Protein AF-A0A0D0SES3-F1 (afdb_monomer_lite)

Secondary structure (DSSP, 8-state):
---GGGS-HHHHTTS-EEEEETTEEEEEEE-SSEEEEEEEESSS-TTTS-GGG-EEEEEESSHHHHHHHHHHHHHHIIIIIS---

Structure (mmCIF, N/CA/C/O backbone):
data_AF-A0A0D0SES3-F1
#
_entry.id   AF-A0A0D0SES3-F1
#
loop_
_atom_site.group_PDB
_atom_site.id
_atom_site.type_symbol
_atom_site.label_atom_id
_atom_site.label_alt_id
_atom_site.label_comp_id
_atom_site.label_asym_id
_atom_site.label_entity_id
_atom_site.label_seq_id
_atom_site.pdbx_PDB_ins_code
_atom_site.Cartn_x
_atom_site.Cartn_y
_atom_site.Cartn_z
_atom_site.occupancy
_atom_site.B_iso_or_equiv
_atom_site.auth_seq_id
_atom_site.auth_comp_id
_atom_site.auth_asym_id
_atom_site.auth_atom_id
_atom_site.pdbx_PDB_model_num
ATOM 1 N N . MET A 1 1 ? 11.842 9.302 1.524 1.00 91.00 1 MET A N 1
ATOM 2 C CA . MET A 1 1 ? 10.969 8.236 2.046 1.00 91.00 1 MET A CA 1
ATOM 3 C C . MET A 1 1 ? 9.528 8.679 1.877 1.00 91.00 1 MET A C 1
ATOM 5 O O . MET A 1 1 ? 9.288 9.883 1.846 1.00 91.00 1 MET A O 1
ATOM 9 N N . ILE A 1 2 ? 8.592 7.750 1.712 1.00 96.88 2 ILE A N 1
ATOM 10 C CA . ILE A 1 2 ? 7.157 8.046 1.675 1.00 96.88 2 ILE A CA 1
ATOM 11 C C . ILE A 1 2 ? 6.742 8.501 3.077 1.00 96.88 2 ILE A C 1
ATOM 13 O O . ILE A 1 2 ? 6.947 7.782 4.053 1.00 96.88 2 ILE A O 1
ATOM 17 N N . GLU A 1 3 ? 6.202 9.714 3.175 1.00 97.06 3 GLU A N 1
ATOM 18 C CA . GLU A 1 3 ? 5.780 10.319 4.439 1.00 97.06 3 GLU A CA 1
ATOM 19 C C . GLU A 1 3 ? 4.337 9.930 4.762 1.00 97.06 3 GLU A C 1
ATOM 21 O O . GLU A 1 3 ? 3.417 10.239 4.002 1.00 97.06 3 GLU A O 1
ATOM 26 N N . SER A 1 4 ? 4.124 9.323 5.928 1.00 95.88 4 SER A N 1
ATOM 27 C CA . SER A 1 4 ? 2.795 8.874 6.362 1.00 95.88 4 SER A CA 1
ATOM 28 C C . SER A 1 4 ? 1.773 10.008 6.492 1.00 95.88 4 SER A C 1
ATOM 30 O O . SER A 1 4 ? 0.587 9.816 6.228 1.00 95.88 4 SER A O 1
ATOM 32 N N . ALA A 1 5 ? 2.227 11.223 6.817 1.00 96.44 5 ALA A N 1
ATOM 33 C CA . ALA A 1 5 ? 1.375 12.408 6.908 1.00 96.44 5 ALA A CA 1
ATOM 34 C C . ALA A 1 5 ? 0.719 12.800 5.567 1.00 96.44 5 ALA A C 1
ATOM 36 O O . ALA A 1 5 ? -0.314 13.466 5.564 1.00 96.44 5 ALA A O 1
ATOM 37 N N . LYS A 1 6 ? 1.284 12.370 4.429 1.00 96.50 6 LYS A N 1
ATOM 38 C CA . LYS A 1 6 ? 0.724 12.616 3.087 1.00 96.50 6 LYS A CA 1
ATOM 39 C C . LYS A 1 6 ? -0.365 11.610 2.701 1.00 96.50 6 LYS A C 1
ATOM 41 O O . LYS A 1 6 ? -1.021 11.792 1.679 1.00 96.50 6 LYS A O 1
ATOM 46 N N . ILE A 1 7 ? -0.573 10.566 3.506 1.00 97.25 7 ILE A N 1
ATOM 47 C CA . ILE A 1 7 ? -1.563 9.513 3.269 1.00 97.25 7 ILE A CA 1
ATOM 48 C C . ILE A 1 7 ? -2.681 9.644 4.307 1.00 97.25 7 ILE A C 1
ATOM 50 O O . ILE A 1 7 ? -2.498 9.415 5.502 1.00 97.25 7 ILE A O 1
ATOM 54 N N . SER A 1 8 ? -3.875 10.007 3.840 1.00 97.62 8 SER A N 1
ATOM 55 C CA . SER A 1 8 ? -5.058 10.153 4.691 1.00 97.62 8 SER A CA 1
ATOM 56 C C . SER A 1 8 ? -5.814 8.831 4.814 1.00 97.62 8 SER A C 1
ATOM 58 O O . SER A 1 8 ? -6.375 8.341 3.833 1.00 97.62 8 SER A O 1
ATOM 60 N N 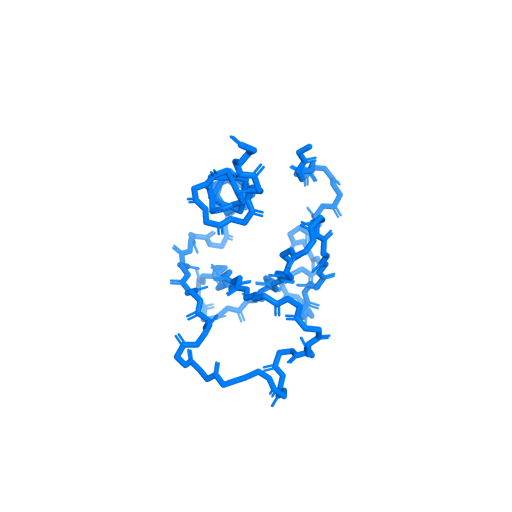. LEU A 1 9 ? -5.919 8.287 6.032 1.00 97.69 9 LEU A N 1
ATOM 61 C CA . LEU A 1 9 ? -6.730 7.089 6.292 1.00 97.69 9 LEU A CA 1
ATOM 62 C C . LEU A 1 9 ? -8.211 7.311 5.942 1.00 97.69 9 LEU A C 1
ATOM 64 O O . LEU A 1 9 ? -8.871 6.415 5.424 1.00 97.69 9 LEU A O 1
ATOM 68 N N . ASN A 1 10 ? -8.737 8.517 6.174 1.00 97.88 10 ASN A N 1
ATOM 69 C CA . ASN A 1 10 ? -10.118 8.856 5.816 1.00 97.88 10 ASN A CA 1
ATOM 70 C C . ASN A 1 10 ? -10.346 8.852 4.302 1.00 97.88 10 ASN A C 1
ATOM 72 O O . ASN A 1 10 ? -11.458 8.568 3.864 1.00 97.88 10 ASN A O 1
ATOM 76 N N . PHE A 1 11 ? -9.312 9.165 3.517 1.00 97.94 11 PHE A N 1
ATOM 77 C CA . PHE A 1 11 ? -9.365 9.042 2.066 1.00 97.94 11 PHE A CA 1
ATOM 78 C C . PHE A 1 11 ? -9.347 7.567 1.655 1.00 97.94 11 PHE A C 1
ATOM 80 O O . PHE A 1 11 ? -10.262 7.137 0.967 1.00 97.94 11 PHE A O 1
ATOM 87 N N . VAL A 1 12 ? -8.401 6.774 2.178 1.00 98.06 12 VAL A N 1
ATOM 88 C CA . VAL A 1 12 ? -8.279 5.322 1.909 1.00 98.06 12 VAL A CA 1
ATOM 89 C C . VAL A 1 12 ? -9.567 4.549 2.231 1.00 98.06 12 VAL A C 1
ATOM 91 O O . VAL A 1 12 ? -9.911 3.596 1.535 1.00 98.06 12 VAL A O 1
ATOM 94 N N . LYS A 1 13 ? -10.305 4.970 3.269 1.00 97.69 13 LYS A N 1
ATOM 95 C CA . LYS A 1 13 ? -11.610 4.399 3.651 1.00 97.69 13 LYS A CA 1
ATOM 96 C C . LYS A 1 13 ? -12.723 4.628 2.622 1.00 97.69 13 LYS A C 1
ATOM 98 O O . LYS A 1 13 ? -13.730 3.927 2.690 1.00 97.69 13 LYS A O 1
ATOM 103 N N . LYS A 1 14 ? -12.575 5.617 1.738 1.00 97.88 14 LYS A N 1
ATOM 104 C CA . LYS A 1 14 ? -13.585 6.028 0.752 1.00 97.88 14 LYS A CA 1
ATOM 105 C C . LYS A 1 14 ? -13.181 5.663 -0.670 1.00 97.88 14 LYS A C 1
ATOM 107 O O . LYS A 1 14 ? -14.009 5.171 -1.420 1.00 97.88 14 LYS A O 1
ATOM 112 N N . GLU A 1 15 ? -11.924 5.909 -1.015 1.00 97.69 15 GLU A N 1
ATOM 113 C CA . GLU A 1 15 ? -11.396 5.825 -2.372 1.00 97.69 15 GLU A CA 1
ATOM 114 C C . GLU A 1 15 ? -9.976 5.240 -2.351 1.00 97.69 15 GLU A C 1
ATOM 116 O O . GLU A 1 15 ? -9.226 5.461 -1.390 1.00 97.69 15 GLU A O 1
ATOM 121 N N . PRO A 1 16 ? -9.552 4.525 -3.408 1.00 97.94 16 PRO A N 1
ATOM 122 C CA . PRO A 1 16 ? -8.172 4.082 -3.530 1.00 97.94 16 PRO A CA 1
ATOM 123 C C . PRO A 1 16 ? -7.198 5.267 -3.548 1.00 97.94 16 PRO A C 1
ATOM 125 O O . PRO A 1 16 ? -7.251 6.129 -4.423 1.00 97.94 16 PRO A O 1
ATOM 128 N N . PHE A 1 17 ? -6.255 5.283 -2.612 1.00 98.25 17 PHE A N 1
ATOM 129 C CA . PHE A 1 17 ? -5.116 6.190 -2.640 1.00 98.25 17 PHE A CA 1
ATOM 130 C C . PHE A 1 17 ? -4.028 5.598 -3.533 1.00 98.25 17 PHE A C 1
ATOM 132 O O . PHE A 1 17 ? -3.597 4.470 -3.304 1.00 98.25 17 PHE A O 1
ATOM 139 N N . THR A 1 18 ? -3.536 6.352 -4.512 1.00 97.75 18 THR A N 1
ATOM 140 C CA . THR A 1 18 ? -2.422 5.927 -5.372 1.00 97.75 18 THR A CA 1
ATOM 141 C C . THR A 1 18 ? -1.282 6.925 -5.318 1.00 97.75 18 THR A C 1
ATOM 143 O O . THR A 1 18 ? -1.516 8.132 -5.281 1.00 97.75 18 THR A O 1
ATOM 146 N N . GLY A 1 19 ? -0.050 6.436 -5.396 1.00 97.19 19 GLY A N 1
ATOM 147 C CA . GLY A 1 19 ? 1.129 7.284 -5.494 1.00 97.19 19 GLY A CA 1
ATOM 148 C C . GLY A 1 19 ? 2.303 6.578 -6.156 1.00 97.19 19 GLY A C 1
ATOM 149 O O . GLY A 1 19 ? 2.220 5.425 -6.583 1.00 97.19 19 GLY A O 1
ATOM 150 N N . SER A 1 20 ? 3.412 7.298 -6.258 1.00 97.25 20 SER A N 1
ATOM 151 C CA . SER A 1 20 ? 4.673 6.775 -6.771 1.00 97.25 20 SER A CA 1
ATOM 152 C C . SER A 1 20 ? 5.845 7.307 -5.961 1.00 97.25 20 SER A C 1
ATOM 154 O O . SER A 1 20 ? 5.779 8.376 -5.351 1.00 97.25 20 SER A O 1
ATOM 156 N N . TYR A 1 21 ? 6.932 6.550 -5.955 1.00 97.00 21 TYR A N 1
ATOM 157 C CA . TYR A 1 21 ? 8.187 6.933 -5.339 1.00 97.00 21 TYR A CA 1
ATOM 158 C C . TYR A 1 21 ? 9.348 6.280 -6.094 1.00 97.00 21 TYR A C 1
ATOM 160 O O . TYR A 1 21 ? 9.532 5.069 -6.030 1.00 97.00 21 TYR A O 1
ATOM 168 N N . LYS A 1 22 ? 10.119 7.097 -6.827 1.00 95.19 22 LYS A N 1
ATOM 169 C CA . LYS A 1 22 ? 11.388 6.715 -7.480 1.00 95.19 22 LYS A CA 1
ATOM 170 C C . LYS A 1 22 ? 11.342 5.373 -8.246 1.00 95.19 22 LYS A C 1
ATOM 172 O O . LYS A 1 22 ? 12.184 4.510 -8.026 1.00 95.19 22 LYS A O 1
ATOM 177 N N . GLY A 1 23 ? 10.378 5.198 -9.152 1.00 95.06 23 GLY A N 1
ATOM 178 C CA . GLY A 1 23 ? 10.246 3.979 -9.968 1.00 95.06 23 GLY A CA 1
ATOM 179 C C . GLY A 1 23 ? 9.332 2.897 -9.383 1.00 95.06 23 GLY A C 1
ATOM 180 O O . GLY A 1 23 ? 8.967 1.960 -10.092 1.00 95.06 23 GLY A O 1
ATOM 181 N N . MET A 1 24 ? 8.911 3.040 -8.124 1.00 97.75 24 MET A N 1
ATOM 182 C CA . MET A 1 24 ? 7.878 2.214 -7.501 1.00 97.75 24 MET A CA 1
ATOM 183 C C . MET A 1 24 ? 6.528 2.933 -7.554 1.00 97.75 24 MET A C 1
ATOM 185 O O . MET A 1 24 ? 6.431 4.116 -7.217 1.00 97.75 24 MET A O 1
ATOM 189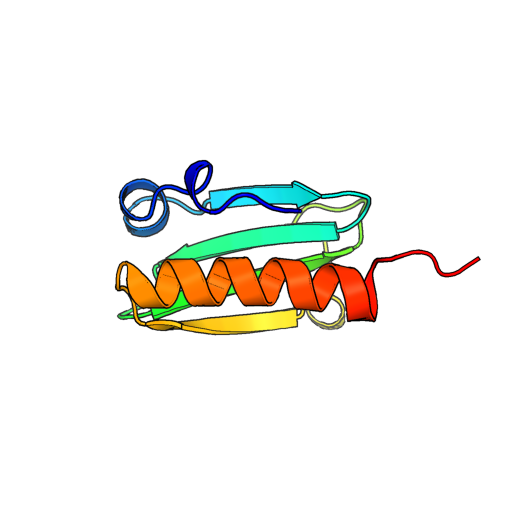 N N . ARG A 1 25 ? 5.465 2.223 -7.924 1.00 98.31 25 ARG A N 1
ATOM 190 C CA . ARG A 1 25 ? 4.073 2.665 -7.775 1.00 98.31 25 ARG A CA 1
ATOM 191 C C . ARG A 1 25 ? 3.440 1.958 -6.587 1.00 98.31 25 ARG A C 1
ATOM 193 O O . ARG A 1 25 ? 3.806 0.828 -6.279 1.00 98.31 25 ARG A O 1
ATOM 200 N N . TYR A 1 26 ? 2.493 2.620 -5.932 1.00 98.50 26 TYR A N 1
ATOM 201 C CA . TYR A 1 26 ? 1.759 2.031 -4.822 1.00 98.50 26 TYR A CA 1
ATOM 202 C C . TYR A 1 26 ? 0.287 2.440 -4.795 1.00 98.50 26 TYR A C 1
ATOM 204 O O . TYR A 1 26 ? -0.099 3.504 -5.287 1.00 98.50 26 TYR A O 1
ATOM 212 N N . ARG A 1 27 ? -0.537 1.579 -4.196 1.00 98.56 27 ARG A N 1
ATOM 213 C CA . ARG A 1 27 ? -1.981 1.757 -4.007 1.00 98.56 27 ARG A CA 1
ATOM 214 C C . ARG A 1 27 ? -2.379 1.288 -2.615 1.00 98.56 27 ARG A C 1
ATOM 216 O O . ARG A 1 27 ? -2.007 0.186 -2.236 1.00 98.56 27 ARG A O 1
ATOM 223 N N . LEU A 1 28 ? -3.153 2.085 -1.888 1.00 98.69 28 LEU A N 1
ATOM 224 C CA . LEU A 1 28 ? -3.819 1.695 -0.645 1.00 98.69 28 LEU A CA 1
ATOM 225 C C . LEU A 1 28 ? -5.319 1.824 -0.852 1.00 98.69 28 LEU A C 1
ATOM 227 O O . LEU A 1 28 ? -5.788 2.845 -1.348 1.00 98.69 28 LEU A O 1
ATOM 231 N N . HIS A 1 29 ? -6.082 0.820 -0.453 1.00 98.50 29 HIS A N 1
ATOM 232 C CA . HIS A 1 29 ? -7.538 0.894 -0.479 1.00 98.50 29 HIS A CA 1
ATOM 233 C C . HIS A 1 29 ? -8.135 0.100 0.673 1.00 98.50 29 HIS A C 1
ATOM 235 O O . HIS A 1 29 ? -7.504 -0.817 1.200 1.00 98.50 29 HIS A O 1
ATOM 241 N N . LYS A 1 30 ? -9.355 0.466 1.056 1.00 98.44 30 LYS A N 1
ATOM 242 C CA . LYS A 1 30 ? -10.140 -0.290 2.023 1.00 98.44 30 LYS A CA 1
ATOM 243 C C . LYS A 1 30 ? -10.582 -1.639 1.421 1.00 98.44 30 LYS A C 1
ATOM 245 O O . LYS A 1 30 ? -11.192 -1.661 0.353 1.00 98.44 30 LYS A O 1
ATOM 250 N N . GLY A 1 31 ? -10.261 -2.730 2.120 1.00 96.56 31 GLY A N 1
ATOM 251 C CA . GLY A 1 31 ? -10.891 -4.049 1.978 1.00 96.56 31 GLY A CA 1
ATOM 252 C C . GLY A 1 31 ? -12.147 -4.154 2.853 1.00 96.56 31 GLY A C 1
ATOM 253 O O . GLY A 1 31 ? -12.813 -3.150 3.089 1.00 96.56 31 GLY A O 1
ATOM 254 N N . GLU A 1 32 ? -12.479 -5.337 3.372 1.00 93.00 32 GLU A N 1
ATOM 255 C CA . GLU A 1 32 ? -13.609 -5.463 4.313 1.00 93.00 32 GLU A CA 1
ATOM 256 C C . GLU A 1 32 ? -13.294 -4.733 5.632 1.00 93.00 32 GLU A C 1
ATOM 258 O O . GLU A 1 32 ? -13.899 -3.696 5.916 1.00 93.00 32 GLU A O 1
ATOM 263 N N . ASP A 1 33 ? -12.245 -5.174 6.335 1.00 94.06 33 ASP A N 1
ATOM 264 C CA . ASP A 1 33 ? -11.787 -4.607 7.619 1.00 94.06 33 ASP A CA 1
ATOM 265 C C . ASP A 1 33 ? -10.279 -4.285 7.636 1.00 94.06 33 ASP A C 1
ATOM 267 O O . ASP A 1 33 ? -9.635 -4.166 8.679 1.00 94.06 33 ASP A O 1
ATOM 271 N N . GLU A 1 34 ? -9.697 -4.115 6.450 1.00 98.19 34 GLU A N 1
ATOM 272 C CA . GLU A 1 34 ? -8.251 -4.019 6.247 1.00 98.19 34 GLU A CA 1
ATOM 273 C C . GLU A 1 34 ? -7.858 -2.893 5.281 1.00 98.19 34 GLU A C 1
ATOM 275 O O . GLU A 1 34 ? -8.638 -2.461 4.426 1.00 98.19 34 GLU A O 1
ATOM 280 N N . ILE A 1 35 ? -6.618 -2.425 5.401 1.00 98.75 35 ILE A N 1
ATOM 281 C CA . ILE A 1 35 ? -5.931 -1.604 4.403 1.00 98.75 35 ILE A CA 1
ATOM 282 C C . ILE A 1 35 ? -5.162 -2.555 3.494 1.00 98.75 35 ILE A C 1
ATOM 284 O O . ILE A 1 35 ? -4.158 -3.147 3.893 1.00 98.75 35 ILE A O 1
ATOM 288 N N . VAL A 1 36 ? -5.615 -2.682 2.252 1.00 98.75 36 VAL A N 1
ATOM 289 C CA . VAL A 1 36 ? -4.924 -3.471 1.236 1.00 98.75 36 VAL A CA 1
ATOM 290 C C . VAL A 1 36 ? -3.948 -2.555 0.503 1.00 98.75 36 VAL A C 1
ATOM 292 O O . VAL A 1 36 ? -4.352 -1.675 -0.268 1.00 98.75 36 VAL A O 1
ATOM 295 N N . THR A 1 37 ? -2.661 -2.774 0.754 1.00 98.75 37 THR A N 1
ATOM 296 C CA . THR A 1 37 ? -1.548 -2.019 0.177 1.00 98.75 37 THR A CA 1
ATOM 297 C C . THR A 1 37 ? -0.888 -2.849 -0.915 1.00 98.75 37 THR A C 1
ATOM 299 O O . THR A 1 37 ? -0.578 -4.022 -0.720 1.00 98.75 37 THR A O 1
ATOM 302 N N . THR A 1 38 ? -0.667 -2.258 -2.080 1.00 98.81 38 THR A N 1
ATOM 303 C CA . THR A 1 38 ? -0.059 -2.921 -3.235 1.00 98.81 38 THR A CA 1
ATOM 304 C C . THR A 1 38 ? 1.078 -2.077 -3.782 1.00 98.81 38 THR A C 1
ATOM 306 O O . THR A 1 38 ? 0.900 -0.868 -3.917 1.00 98.81 38 THR A O 1
ATOM 309 N N . VAL A 1 39 ? 2.203 -2.699 -4.136 1.00 98.62 39 VAL A N 1
ATOM 310 C CA . VAL A 1 39 ? 3.329 -2.068 -4.844 1.00 98.62 39 VAL A CA 1
ATOM 311 C C . VAL A 1 39 ? 3.608 -2.775 -6.165 1.00 98.62 39 VAL A C 1
ATOM 313 O O . VAL A 1 39 ? 3.347 -3.970 -6.289 1.00 98.62 39 VAL A O 1
ATOM 316 N N . TRP A 1 40 ? 4.098 -2.037 -7.160 1.00 98.31 40 TRP A N 1
ATOM 317 C CA . TRP A 1 40 ? 4.488 -2.580 -8.467 1.00 98.31 40 TRP A CA 1
ATOM 318 C C . TRP A 1 40 ? 5.447 -1.627 -9.207 1.00 98.31 40 TRP A C 1
ATOM 320 O O . TRP A 1 40 ? 5.509 -0.440 -8.864 1.00 98.31 40 TRP A O 1
ATOM 330 N N . PRO A 1 41 ? 6.204 -2.099 -10.216 1.00 97.44 41 PRO A N 1
ATOM 331 C CA . PRO A 1 41 ? 7.117 -1.242 -10.972 1.00 97.44 41 PRO A CA 1
ATOM 332 C C . PRO A 1 41 ? 6.400 -0.322 -11.969 1.00 97.44 41 PRO A C 1
ATOM 334 O O . PRO A 1 41 ? 5.318 -0.611 -12.481 1.00 97.44 41 PRO A O 1
ATOM 337 N N . GLU A 1 42 ? 7.044 0.796 -12.295 1.00 95.12 42 GLU A N 1
ATOM 338 C CA . GLU A 1 42 ? 6.752 1.572 -13.504 1.00 95.12 42 GLU A CA 1
ATOM 339 C C . GLU A 1 42 ? 6.933 0.735 -14.797 1.00 95.12 42 GLU A C 1
ATOM 341 O O . GLU A 1 42 ? 7.630 -0.279 -14.782 1.00 95.12 42 GLU A O 1
ATOM 346 N N . PRO A 1 43 ? 6.343 1.140 -15.943 1.00 95.50 43 PRO A N 1
ATOM 347 C CA . PRO A 1 43 ? 5.646 2.408 -16.182 1.00 95.50 43 PRO A CA 1
ATOM 348 C C . PRO A 1 43 ? 4.124 2.340 -16.020 1.00 95.50 43 PRO A C 1
ATOM 350 O O . PRO A 1 43 ? 3.485 3.389 -15.932 1.00 95.50 43 PRO A O 1
ATOM 353 N N . PHE A 1 44 ? 3.529 1.150 -15.956 1.00 95.44 44 PHE A N 1
ATOM 354 C CA . PHE A 1 44 ? 2.083 0.974 -16.102 1.00 95.44 44 PHE A CA 1
ATOM 355 C C . PHE A 1 44 ? 1.281 1.255 -14.821 1.00 95.44 44 PHE A 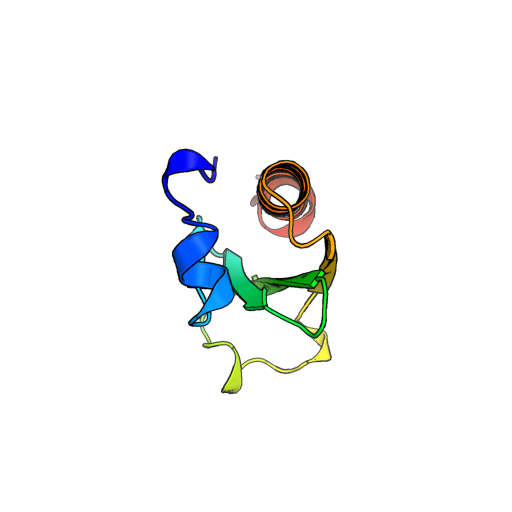C 1
ATOM 357 O O . PHE A 1 44 ? 1.787 1.153 -13.702 1.00 95.44 44 PHE A O 1
ATOM 364 N N . CYS A 1 45 ? 0.014 1.651 -14.981 1.00 93.62 45 CYS A N 1
ATOM 365 C CA . CYS A 1 45 ? -0.930 1.786 -13.867 1.00 93.62 45 CYS A CA 1
ATOM 366 C C . CYS A 1 45 ? -1.386 0.410 -13.359 1.00 93.62 45 CYS A C 1
ATOM 368 O O . CYS A 1 45 ? -1.145 -0.607 -14.007 1.00 93.62 45 CYS A O 1
ATOM 370 N N . TYR A 1 46 ? -2.064 0.381 -12.210 1.00 95.06 46 TYR A N 1
ATOM 371 C CA . TYR A 1 46 ? -2.464 -0.856 -11.534 1.00 95.06 46 TYR A CA 1
ATOM 372 C C . TYR A 1 46 ? -3.208 -1.839 -12.456 1.00 95.06 46 TYR A C 1
ATOM 374 O O . TYR A 1 46 ? -2.891 -3.024 -12.477 1.00 95.06 46 TYR A O 1
ATOM 382 N N . GLU A 1 47 ? -4.146 -1.350 -13.264 1.00 96.56 47 GLU A N 1
ATOM 383 C CA . GLU A 1 47 ? -4.991 -2.146 -14.164 1.00 96.56 47 GLU A CA 1
ATOM 384 C C . GLU A 1 47 ? -4.223 -2.716 -15.361 1.00 96.56 47 GLU A C 1
ATOM 386 O O . GLU A 1 47 ? -4.657 -3.689 -15.973 1.00 96.56 47 GLU A O 1
ATOM 391 N N . LYS A 1 48 ? -3.108 -2.083 -15.739 1.00 96.56 48 LYS A N 1
ATOM 392 C CA . LYS A 1 48 ? -2.293 -2.468 -16.900 1.00 96.56 48 LYS A CA 1
ATOM 393 C C . LYS A 1 48 ? -1.051 -3.269 -16.516 1.00 96.56 48 LYS A C 1
ATOM 395 O O . LYS A 1 48 ? -0.437 -3.870 -17.391 1.00 96.56 48 LYS A O 1
ATOM 400 N N . THR A 1 49 ? -0.692 -3.293 -15.237 1.00 96.19 49 THR A N 1
ATOM 401 C CA . THR A 1 49 ? 0.383 -4.135 -14.712 1.00 96.19 49 THR A CA 1
ATOM 402 C C . THR A 1 49 ? -0.131 -5.554 -14.469 1.00 96.19 49 THR A C 1
ATOM 404 O O . THR A 1 49 ? -1.193 -5.728 -13.869 1.00 96.19 49 THR A O 1
ATOM 407 N N . ALA A 1 50 ? 0.625 -6.564 -14.907 1.00 96.62 50 ALA A N 1
ATOM 408 C CA . ALA A 1 50 ? 0.323 -7.969 -14.636 1.00 96.62 50 ALA A CA 1
ATOM 409 C C . ALA A 1 50 ? 0.326 -8.261 -13.124 1.00 96.62 50 ALA A C 1
ATOM 411 O O . ALA A 1 50 ? 1.116 -7.676 -12.382 1.00 96.62 50 ALA A O 1
ATOM 412 N N . ASP A 1 51 ? -0.544 -9.162 -12.662 1.00 96.62 51 ASP A N 1
ATOM 413 C CA . ASP A 1 51 ? -0.698 -9.441 -11.226 1.00 96.62 51 ASP A CA 1
ATOM 414 C C . ASP A 1 51 ? 0.555 -10.053 -10.592 1.00 96.62 51 ASP A C 1
ATOM 416 O O . ASP A 1 51 ? 0.859 -9.760 -9.442 1.00 96.62 51 ASP A O 1
ATOM 420 N N . GLU A 1 52 ? 1.343 -10.809 -11.358 1.00 97.06 52 GLU A N 1
ATOM 421 C CA . GLU A 1 52 ? 2.625 -11.380 -10.916 1.00 97.06 52 GLU A CA 1
ATOM 422 C C . GLU A 1 52 ? 3.691 -10.327 -10.565 1.00 97.06 52 GLU A C 1
ATOM 424 O O . GLU A 1 52 ? 4.639 -10.622 -9.843 1.00 97.06 52 GLU A O 1
ATOM 429 N N . LEU A 1 53 ? 3.533 -9.091 -11.051 1.00 96.88 53 LEU A N 1
ATOM 430 C CA . LEU A 1 53 ? 4.426 -7.968 -10.749 1.00 96.88 53 LEU A CA 1
ATOM 431 C C . LEU A 1 53 ? 3.931 -7.117 -9.571 1.00 96.88 53 LEU A C 1
ATOM 433 O O . LEU A 1 53 ? 4.541 -6.092 -9.257 1.00 96.88 53 LEU A O 1
ATOM 437 N N . LYS A 1 54 ? 2.805 -7.490 -8.955 1.00 98.31 54 LYS A N 1
ATOM 438 C CA . LYS A 1 54 ? 2.206 -6.769 -7.833 1.00 98.31 54 LYS A CA 1
ATOM 439 C C . LYS A 1 54 ? 2.496 -7.511 -6.539 1.00 98.31 54 LYS A C 1
ATOM 441 O O . LYS A 1 54 ? 2.075 -8.649 -6.359 1.00 98.31 54 LYS A O 1
ATOM 446 N N . THR A 1 55 ? 3.110 -6.820 -5.590 1.00 98.44 55 THR A N 1
ATOM 447 C CA . THR A 1 55 ? 3.227 -7.321 -4.218 1.00 98.44 55 THR A CA 1
ATOM 448 C C . THR A 1 55 ? 2.121 -6.700 -3.384 1.00 98.44 55 THR A C 1
ATOM 450 O O . THR A 1 55 ? 1.970 -5.478 -3.363 1.00 98.44 55 THR A O 1
ATOM 453 N N . VAL A 1 56 ? 1.332 -7.530 -2.702 1.00 98.50 56 VAL A N 1
ATOM 454 C CA . VAL A 1 56 ? 0.202 -7.092 -1.873 1.00 98.50 56 VAL A CA 1
ATOM 455 C C . VAL A 1 56 ? 0.459 -7.454 -0.419 1.00 98.50 56 VAL A C 1
ATOM 457 O O . VAL A 1 56 ? 0.826 -8.586 -0.111 1.00 98.50 56 VAL A O 1
ATOM 460 N N . LYS A 1 57 ? 0.198 -6.508 0.483 1.00 98.62 57 LYS A N 1
ATOM 461 C CA . LYS A 1 57 ? 0.173 -6.741 1.924 1.00 98.62 57 LYS A CA 1
ATOM 462 C C . LYS A 1 57 ? -1.016 -6.034 2.561 1.00 98.62 57 LYS A C 1
ATOM 464 O O . LYS A 1 57 ? -1.458 -4.979 2.107 1.00 98.62 57 LYS A O 1
ATOM 469 N N . LYS A 1 58 ? -1.548 -6.662 3.600 1.00 98.69 58 LYS A N 1
ATOM 470 C CA . LYS A 1 58 ? -2.771 -6.274 4.295 1.00 98.69 58 LYS A CA 1
ATOM 471 C C . LYS A 1 58 ? -2.436 -5.841 5.716 1.00 98.69 58 LYS A C 1
ATOM 473 O O . LYS A 1 58 ? -1.575 -6.450 6.348 1.00 98.69 58 LYS A O 1
ATOM 478 N N . PHE A 1 59 ? -3.102 -4.793 6.179 1.00 98.56 59 PHE A N 1
ATOM 479 C CA . PHE A 1 59 ? -2.914 -4.197 7.502 1.00 98.56 59 PHE A CA 1
ATOM 480 C C . PHE A 1 59 ? -4.274 -3.900 8.126 1.00 98.56 59 PHE A C 1
ATOM 482 O O . PHE A 1 59 ? -5.270 -3.791 7.411 1.00 98.56 59 PHE A O 1
ATOM 489 N N . GLU A 1 60 ? -4.330 -3.729 9.441 1.00 98.31 60 GLU A N 1
ATOM 490 C CA . GLU A 1 60 ? -5.575 -3.360 10.118 1.00 98.31 60 GLU A CA 1
ATOM 491 C C . GLU A 1 60 ? -6.090 -1.984 9.655 1.00 98.31 60 GLU A C 1
ATOM 493 O O . GLU A 1 60 ? -5.311 -1.070 9.375 1.00 98.31 60 GLU A O 1
ATOM 498 N N . LEU A 1 61 ? -7.416 -1.798 9.588 1.00 98.06 61 LEU A N 1
ATOM 499 C CA . LEU A 1 61 ? -8.049 -0.524 9.204 1.00 98.06 61 LEU A CA 1
ATOM 500 C C . LEU A 1 61 ? -8.050 0.521 10.340 1.00 98.06 61 LEU A C 1
ATOM 502 O O . LEU A 1 61 ? -9.054 1.182 10.633 1.00 98.06 61 LEU A O 1
ATOM 506 N N . THR A 1 62 ? -6.888 0.703 10.958 1.00 98.25 62 THR A N 1
ATOM 507 C CA . THR A 1 62 ? -6.621 1.583 12.100 1.00 98.25 62 THR A CA 1
ATOM 508 C C . THR A 1 62 ? -5.574 2.646 11.736 1.00 98.25 62 THR A C 1
ATOM 510 O O . THR A 1 62 ? -4.892 2.533 10.710 1.00 98.25 62 THR A O 1
ATOM 513 N N . PRO A 1 63 ? -5.444 3.732 12.521 1.00 98.19 63 PRO A N 1
ATOM 514 C CA . PRO A 1 63 ? -4.33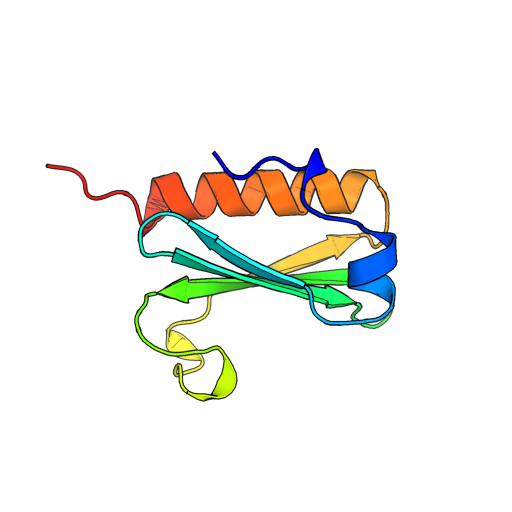2 4.672 12.375 1.00 98.19 63 PRO A CA 1
ATOM 515 C C . PRO A 1 63 ? -2.962 3.983 12.431 1.00 98.19 63 PRO A C 1
ATOM 517 O O . PRO A 1 63 ? -2.095 4.300 11.619 1.00 98.19 63 PRO A O 1
ATOM 520 N N . GLU A 1 64 ? -2.798 3.010 13.322 1.00 98.38 64 GLU A N 1
ATOM 521 C CA . GLU A 1 64 ? -1.576 2.226 13.507 1.00 98.38 64 GLU A CA 1
ATOM 522 C C . GLU A 1 64 ? -1.302 1.346 12.284 1.00 98.38 64 GLU A C 1
ATOM 524 O O . GLU A 1 64 ? -0.210 1.405 11.723 1.00 98.38 64 GLU A O 1
ATOM 529 N N . GLY A 1 65 ? -2.313 0.630 11.779 1.00 98.44 65 GLY A N 1
ATOM 530 C CA . GLY A 1 65 ? -2.187 -0.163 10.554 1.00 98.44 65 GLY A CA 1
ATOM 531 C C . GLY A 1 65 ? -1.849 0.689 9.325 1.00 98.44 65 GLY A C 1
ATOM 532 O O . GLY A 1 65 ? -1.119 0.246 8.436 1.00 98.44 65 GLY A O 1
ATOM 533 N N . LYS A 1 66 ? -2.285 1.957 9.285 1.00 98.56 66 LYS A N 1
ATOM 534 C CA . LYS A 1 66 ? -1.842 2.917 8.260 1.00 98.56 66 LYS A CA 1
ATOM 535 C C . LYS A 1 66 ? -0.352 3.251 8.409 1.00 98.56 66 LYS A C 1
ATOM 537 O O . LYS A 1 66 ? 0.347 3.304 7.400 1.00 98.56 66 LYS A O 1
ATOM 542 N N . GLU A 1 67 ? 0.148 3.477 9.623 1.00 98.56 67 GLU A N 1
ATOM 543 C CA . GLU A 1 67 ? 1.588 3.693 9.842 1.00 98.56 67 GLU A CA 1
ATOM 544 C C . GLU A 1 67 ? 2.412 2.465 9.424 1.00 98.56 67 GLU A C 1
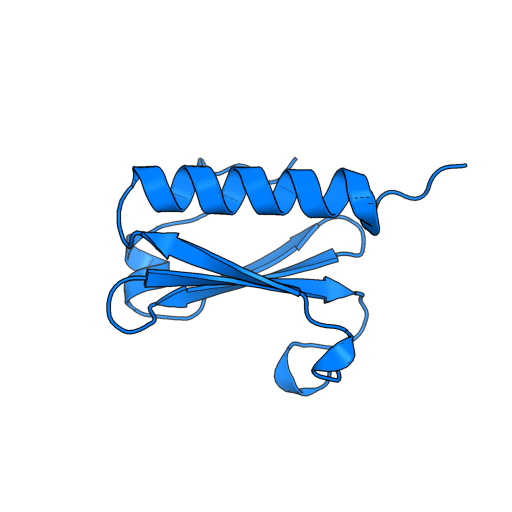ATOM 546 O O . GLU A 1 67 ? 3.427 2.604 8.737 1.00 98.56 67 GLU A O 1
ATOM 551 N N . GLU A 1 68 ? 1.946 1.259 9.751 1.00 98.75 68 GLU A N 1
ATOM 552 C CA . GLU A 1 68 ? 2.584 0.006 9.335 1.00 98.75 68 GLU A CA 1
ATOM 553 C C . GLU A 1 68 ? 2.587 -0.173 7.815 1.00 98.75 68 GLU A C 1
ATOM 555 O O . GLU A 1 68 ? 3.611 -0.556 7.243 1.00 98.75 68 GLU A O 1
ATOM 560 N N . ALA A 1 69 ? 1.483 0.167 7.143 1.00 98.69 69 ALA A N 1
ATOM 561 C CA . ALA A 1 69 ? 1.402 0.146 5.688 1.00 98.69 69 ALA A CA 1
ATOM 562 C C . ALA A 1 69 ? 2.451 1.070 5.056 1.00 98.69 69 ALA A C 1
ATOM 564 O O . ALA A 1 69 ? 3.155 0.672 4.128 1.00 98.69 69 ALA A O 1
ATOM 565 N N . VAL A 1 70 ? 2.606 2.290 5.577 1.00 98.56 70 VAL A N 1
ATOM 566 C CA . VAL A 1 70 ? 3.600 3.252 5.074 1.00 98.56 70 VAL A CA 1
ATOM 567 C C . VAL A 1 70 ? 5.027 2.806 5.375 1.00 98.56 70 VAL A C 1
ATOM 569 O O . VAL A 1 70 ? 5.914 2.971 4.532 1.00 98.56 70 VAL A O 1
ATOM 572 N N . LYS A 1 71 ? 5.269 2.227 6.552 1.00 98.62 71 LYS A N 1
ATOM 573 C CA . LYS A 1 71 ? 6.562 1.625 6.883 1.00 98.62 71 LYS A CA 1
ATOM 574 C C . LYS A 1 71 ? 6.912 0.529 5.875 1.00 98.62 71 LYS A C 1
ATOM 576 O O . LYS A 1 71 ? 7.992 0.577 5.293 1.00 98.62 71 LYS A O 1
ATOM 581 N N . TRP A 1 72 ? 5.977 -0.375 5.595 1.00 98.69 72 TRP A N 1
ATOM 582 C CA . TRP A 1 72 ? 6.174 -1.447 4.623 1.00 98.69 72 TRP A CA 1
ATOM 583 C C . TRP A 1 72 ? 6.422 -0.923 3.204 1.00 98.69 72 TRP A C 1
ATOM 585 O O . TRP A 1 72 ? 7.334 -1.402 2.544 1.00 98.69 72 TRP A O 1
ATOM 595 N N . LEU A 1 73 ? 5.709 0.115 2.748 1.00 98.62 73 LEU A N 1
ATOM 596 C CA . LEU A 1 73 ? 5.995 0.745 1.447 1.00 98.62 73 LEU A CA 1
ATOM 597 C C . LEU A 1 73 ? 7.452 1.215 1.334 1.00 98.62 73 LEU A C 1
ATOM 599 O O . LEU A 1 73 ? 8.081 1.084 0.286 1.00 98.62 73 LEU A O 1
ATOM 603 N N . ASN A 1 74 ? 7.988 1.787 2.409 1.00 98.25 74 ASN A N 1
ATOM 604 C CA . ASN A 1 74 ? 9.377 2.223 2.448 1.00 98.25 74 ASN A CA 1
ATOM 605 C C . ASN A 1 74 ? 10.354 1.034 2.461 1.00 98.25 74 ASN A C 1
ATOM 607 O O . ASN A 1 74 ? 11.372 1.094 1.778 1.00 98.25 74 ASN A O 1
ATOM 611 N N . GLU A 1 75 ? 10.041 -0.041 3.187 1.00 98.12 75 GLU A N 1
ATOM 612 C CA . GLU A 1 75 ? 10.834 -1.280 3.199 1.00 98.12 75 GLU A CA 1
ATOM 613 C C . GLU A 1 75 ? 10.856 -1.968 1.824 1.00 98.12 75 GLU A C 1
ATOM 615 O O . GLU A 1 75 ? 11.924 -2.383 1.369 1.00 98.12 75 GLU A O 1
ATOM 620 N N . GLU A 1 76 ? 9.712 -2.038 1.133 1.00 97.88 76 GLU A N 1
ATOM 621 C CA . GLU A 1 76 ? 9.614 -2.570 -0.232 1.00 97.88 76 GLU A CA 1
ATOM 622 C C . GLU A 1 76 ? 10.483 -1.766 -1.193 1.00 97.88 76 GLU A C 1
ATOM 624 O O . GLU A 1 76 ? 11.232 -2.340 -1.985 1.00 97.88 76 GLU A O 1
ATOM 629 N N . TYR A 1 77 ? 10.438 -0.434 -1.093 1.00 97.50 77 TYR A N 1
ATOM 630 C CA . TYR A 1 77 ? 11.281 0.426 -1.913 1.00 97.50 77 TYR A CA 1
ATOM 631 C C . TYR A 1 77 ? 12.771 0.115 -1.712 1.00 97.50 77 TYR A C 1
ATOM 633 O O . TYR A 1 77 ? 13.474 -0.138 -2.691 1.00 97.50 77 TYR A O 1
ATOM 641 N N . GLU A 1 78 ? 13.250 0.085 -0.467 1.00 97.00 78 GLU A N 1
ATOM 642 C CA . GLU A 1 78 ? 14.662 -0.188 -0.157 1.00 97.00 78 GLU A CA 1
ATOM 643 C C . GLU A 1 78 ? 15.100 -1.604 -0.572 1.00 97.00 78 GLU A C 1
ATOM 645 O O . GLU A 1 78 ? 16.241 -1.808 -0.996 1.00 97.00 78 GLU A O 1
ATOM 650 N N . SER A 1 79 ? 14.193 -2.579 -0.489 1.00 95.44 79 SER A N 1
ATOM 651 C CA . SER A 1 79 ? 14.495 -3.988 -0.767 1.00 95.44 79 SER A CA 1
ATOM 652 C C . SER A 1 79 ? 14.468 -4.327 -2.258 1.00 95.44 79 SER A C 1
ATOM 654 O O . SER A 1 79 ? 15.289 -5.127 -2.713 1.00 95.44 79 SER A O 1
ATOM 656 N N . HIS A 1 80 ? 13.549 -3.726 -3.021 1.00 94.00 80 HIS A N 1
ATOM 657 C CA . HIS A 1 80 ? 13.221 -4.181 -4.377 1.00 94.00 80 HIS A CA 1
ATOM 658 C C . HIS A 1 80 ? 13.304 -3.101 -5.461 1.00 94.00 80 HIS A C 1
ATOM 660 O O . HIS A 1 80 ? 13.466 -3.442 -6.632 1.00 94.00 80 HIS A O 1
ATOM 666 N N . PHE A 1 81 ? 13.222 -1.815 -5.109 1.00 92.38 81 PHE A N 1
ATOM 667 C CA . PHE A 1 81 ? 13.130 -0.726 -6.095 1.00 92.38 81 PHE A CA 1
ATOM 668 C C . PHE A 1 81 ? 14.308 0.255 -6.051 1.00 92.38 81 PHE A C 1
ATOM 670 O O . PHE A 1 81 ? 14.536 0.984 -7.021 1.00 92.38 81 PHE A O 1
ATOM 677 N N . VAL A 1 82 ? 15.100 0.265 -4.976 1.00 90.38 82 VAL A N 1
ATOM 678 C CA . VAL A 1 82 ? 16.380 0.977 -4.944 1.00 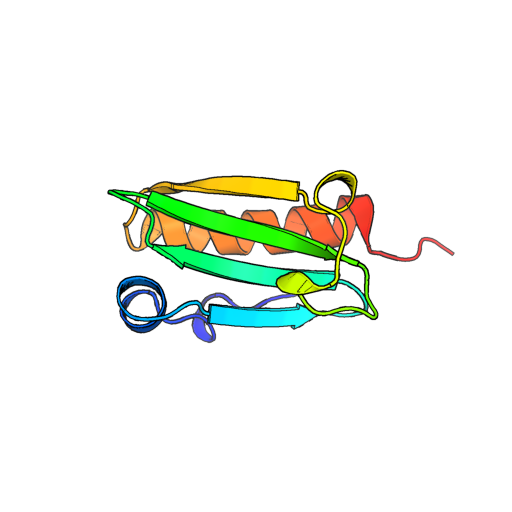90.38 82 VAL A CA 1
ATOM 679 C C . VAL A 1 82 ? 17.323 0.375 -5.978 1.00 90.38 82 VAL A C 1
ATOM 681 O O . VAL A 1 82 ? 17.695 -0.796 -5.917 1.00 90.38 82 VAL A O 1
ATOM 684 N N . ARG A 1 83 ? 17.786 1.215 -6.907 1.00 80.69 83 ARG A N 1
ATOM 685 C CA . ARG A 1 83 ? 18.929 0.877 -7.756 1.00 80.69 83 ARG A CA 1
ATOM 686 C C . ARG A 1 83 ? 20.183 0.859 -6.888 1.00 80.69 83 ARG A C 1
ATOM 688 O O . ARG A 1 83 ? 20.672 1.918 -6.499 1.00 80.69 83 ARG A O 1
ATOM 695 N N . LYS A 1 84 ? 20.693 -0.333 -6.586 1.00 65.56 84 LYS A N 1
ATOM 696 C CA . LYS A 1 84 ? 22.056 -0.487 -6.074 1.00 65.56 84 LYS A CA 1
ATOM 697 C C . LYS A 1 84 ? 23.003 -0.301 -7.262 1.00 65.56 84 LYS A C 1
ATOM 699 O O . LYS A 1 84 ? 22.858 -1.004 -8.260 1.00 65.56 84 LYS A O 1
ATOM 704 N N . LEU A 1 85 ? 23.851 0.725 -7.182 1.00 51.34 85 LEU A N 1
ATOM 705 C CA . LEU A 1 85 ? 24.950 0.955 -8.124 1.00 51.34 85 LEU A CA 1
ATOM 706 C C . LEU A 1 85 ? 26.040 -0.101 -7.934 1.00 51.34 85 LEU A C 1
ATOM 708 O O . LEU A 1 85 ? 26.222 -0.533 -6.772 1.00 51.34 85 LEU A O 1
#

pLDDT: mean 96.1, std 6.45, range [51.34, 98.81]

Radius of gyration: 12.26 Å; chains: 1; bounding box: 39×24×30 Å

Sequence (85 aa):
MIESAKISLNFVKKEPFTGSYKGMRYRLHKGEDEIVTTVWPEPFCYEKTADELKTVKKFELTPEGKEEAVKWLNEEYESHFVRKL

Foldseek 3Di:
DDDLVVDDLVCQAPDWDWDDDQQKIKIWHDDPFWTKIKIFGDDDDPVPDDPVRIDIDIFGSDPVSSVVSSVVVVVCCVPPVDDDD